Protein AF-A0A831WNX9-F1 (afdb_monomer)

Sequence (145 aa):
MKIETDFLMELIKKDNPVGNICQELLNLWVNITEETKDIGEYYYKGEEIVKDFEEFILKSYWEFYDLLAKTCLNSKSVFELHPEATILVMDGMSIRESTLLYKVLKNKGYNIRHDFSFSAVPSDTEFFRKKIKISMSKFSQVNKP

Secondary structure (DSSP, 8-state):
-PPPHHHHHHHHH-S--HHHHH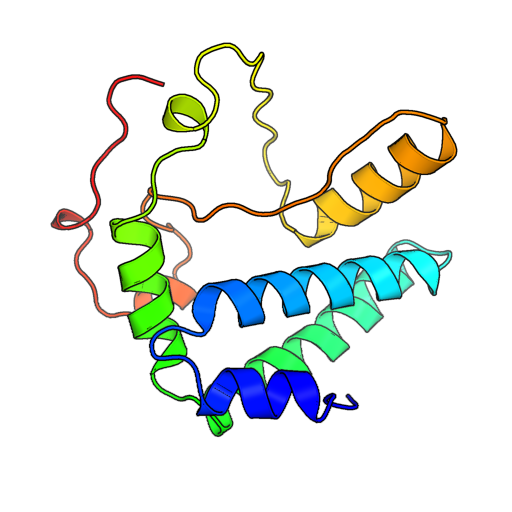HHHHHHHHHHHHH-SSHHHHHHHHHHHHHHHHHHHHHH-TTHHHHHHHHHHHPPPHHHH-TTS-PPP-TT--HHHHHHHHHHHHHTT-----------SPP--HHHHHHH---GGGSPP-S--

Structure (mmCIF, N/CA/C/O backbone):
data_AF-A0A831WNX9-F1
#
_entry.id   AF-A0A831WNX9-F1
#
loop_
_atom_site.group_PDB
_atom_site.id
_atom_site.type_symbol
_atom_site.label_atom_id
_atom_site.label_alt_id
_atom_site.label_comp_id
_atom_site.label_asym_id
_atom_site.label_entity_id
_atom_site.label_seq_id
_atom_site.pdbx_PDB_ins_code
_atom_site.Cartn_x
_atom_site.Cartn_y
_atom_site.Cartn_z
_atom_site.occupancy
_atom_site.B_iso_or_equiv
_atom_site.auth_seq_id
_atom_site.auth_comp_id
_atom_site.auth_asym_id
_atom_site.auth_atom_id
_atom_site.pdbx_PDB_model_num
ATOM 1 N N . MET A 1 1 ? 10.870 -0.042 14.337 1.00 70.69 1 MET A N 1
ATOM 2 C CA . MET A 1 1 ? 10.205 -1.115 13.553 1.00 70.69 1 MET A CA 1
ATOM 3 C C . MET A 1 1 ? 10.908 -2.470 13.742 1.00 70.69 1 MET A C 1
ATOM 5 O O . MET A 1 1 ? 12.130 -2.484 13.844 1.00 70.69 1 MET A O 1
ATOM 9 N N . LYS A 1 2 ? 10.175 -3.596 13.800 1.00 75.44 2 LYS A N 1
ATOM 10 C CA . LYS A 1 2 ? 10.746 -4.956 13.681 1.00 75.44 2 LYS A CA 1
ATOM 11 C C . LYS A 1 2 ? 10.521 -5.451 12.252 1.00 75.44 2 LYS A C 1
ATOM 13 O O . LYS A 1 2 ? 9.400 -5.358 11.776 1.00 75.44 2 LYS A O 1
ATOM 18 N N . ILE A 1 3 ? 11.566 -5.950 11.595 1.00 79.19 3 ILE A N 1
ATOM 19 C CA . ILE A 1 3 ? 11.475 -6.552 10.259 1.00 79.19 3 ILE A CA 1
ATOM 20 C C . ILE A 1 3 ? 11.444 -8.069 10.403 1.00 79.19 3 ILE A C 1
ATOM 22 O O . ILE A 1 3 ? 12.296 -8.646 11.083 1.00 79.19 3 ILE A O 1
ATOM 26 N N . GLU A 1 4 ? 10.470 -8.710 9.763 1.00 83.50 4 GLU A N 1
ATOM 27 C CA . GLU A 1 4 ? 10.391 -10.165 9.727 1.00 83.50 4 GLU A CA 1
ATOM 28 C C . GLU A 1 4 ? 11.516 -10.754 8.872 1.00 83.50 4 GLU A C 1
ATOM 30 O O . GLU A 1 4 ? 11.882 -10.229 7.818 1.00 83.50 4 GLU A O 1
ATOM 35 N N . THR A 1 5 ? 12.082 -11.873 9.330 1.00 85.12 5 THR A N 1
ATOM 36 C CA . THR A 1 5 ? 13.171 -12.545 8.605 1.00 85.12 5 THR A CA 1
ATOM 37 C C . THR A 1 5 ? 12.705 -13.026 7.234 1.00 85.12 5 THR A C 1
ATOM 39 O O . THR A 1 5 ? 13.456 -12.910 6.270 1.00 85.12 5 THR A O 1
ATOM 42 N N . ASP A 1 6 ? 11.458 -13.480 7.118 1.00 85.31 6 ASP A N 1
ATOM 43 C CA . ASP A 1 6 ? 10.896 -13.946 5.850 1.00 85.31 6 ASP A CA 1
ATOM 44 C C . ASP A 1 6 ? 10.803 -12.812 4.821 1.00 85.31 6 ASP A C 1
ATOM 46 O O . ASP A 1 6 ? 11.229 -12.986 3.679 1.00 85.31 6 ASP A O 1
ATOM 50 N N . PHE A 1 7 ? 10.373 -11.616 5.239 1.00 86.81 7 PHE A N 1
ATOM 51 C CA . PHE A 1 7 ? 10.384 -10.425 4.386 1.00 86.81 7 PHE A CA 1
ATOM 52 C C . PHE A 1 7 ? 11.799 -10.073 3.902 1.00 86.81 7 PHE A C 1
ATOM 54 O O . PHE A 1 7 ? 12.010 -9.806 2.718 1.00 86.81 7 PHE A O 1
ATOM 61 N N . LEU A 1 8 ? 12.795 -10.127 4.794 1.00 85.88 8 LEU A N 1
ATOM 62 C CA . LEU A 1 8 ? 14.191 -9.882 4.423 1.00 85.88 8 LEU A CA 1
ATOM 63 C C . LEU A 1 8 ? 14.706 -10.919 3.411 1.00 85.88 8 LEU A C 1
ATOM 65 O O . LEU A 1 8 ? 15.401 -10.570 2.458 1.00 85.88 8 LEU A O 1
ATOM 69 N N . MET A 1 9 ? 14.359 -12.193 3.594 1.00 85.06 9 MET A N 1
ATOM 70 C CA . MET A 1 9 ? 14.757 -13.248 2.664 1.00 85.06 9 MET A CA 1
ATOM 71 C C . MET A 1 9 ? 14.116 -13.062 1.286 1.00 85.06 9 MET A C 1
ATOM 73 O O . MET A 1 9 ? 14.778 -13.305 0.278 1.00 85.06 9 MET A O 1
ATOM 77 N N . GLU A 1 10 ? 12.866 -12.604 1.232 1.00 85.44 10 GLU A N 1
ATOM 78 C CA . GLU A 1 10 ? 12.177 -12.263 -0.016 1.00 85.44 10 GLU A CA 1
ATOM 79 C C . GLU A 1 10 ? 12.850 -11.090 -0.742 1.00 85.44 10 GLU A C 1
ATOM 81 O O . GLU A 1 10 ? 13.029 -11.160 -1.959 1.00 85.44 10 GLU A O 1
ATOM 86 N N . LEU A 1 11 ? 13.292 -10.060 -0.007 1.00 85.44 11 LEU A N 1
ATOM 87 C CA . LEU A 1 11 ? 14.057 -8.937 -0.566 1.00 85.44 11 LEU A CA 1
ATOM 88 C C . LEU A 1 11 ? 15.368 -9.386 -1.224 1.00 85.44 11 LEU A C 1
ATOM 90 O O . LEU A 1 11 ? 15.765 -8.819 -2.236 1.00 85.44 11 LEU A O 1
ATOM 94 N N . ILE A 1 12 ? 16.040 -10.390 -0.653 1.00 83.06 12 ILE A N 1
ATOM 95 C CA . ILE A 1 12 ? 17.323 -10.897 -1.164 1.00 83.06 12 ILE A CA 1
ATOM 96 C C . ILE A 1 12 ? 17.123 -11.842 -2.355 1.00 83.06 12 ILE A C 1
ATOM 98 O O . ILE A 1 12 ? 17.927 -11.847 -3.284 1.00 83.06 12 ILE A O 1
ATOM 102 N N . LYS A 1 13 ? 16.091 -12.692 -2.308 1.00 85.50 13 LYS A N 1
ATOM 103 C CA . LYS A 1 13 ? 15.908 -13.791 -3.269 1.00 85.50 13 LYS A CA 1
ATOM 104 C C . LYS A 1 13 ? 15.190 -13.385 -4.552 1.00 85.50 13 LYS A C 1
ATOM 106 O O . LYS A 1 13 ? 15.353 -14.077 -5.554 1.00 85.50 13 LYS A O 1
ATOM 111 N N . LYS A 1 14 ? 14.343 -12.353 -4.521 1.00 82.44 14 LYS A N 1
ATOM 112 C CA . LYS A 1 14 ? 13.532 -11.968 -5.681 1.00 82.44 14 LYS A CA 1
ATOM 113 C C . LYS A 1 14 ? 14.249 -10.968 -6.575 1.00 82.44 14 LYS A C 1
ATOM 115 O O . LYS A 1 14 ? 14.708 -9.933 -6.110 1.00 82.44 14 LYS A O 1
ATOM 120 N N . ASP A 1 15 ? 14.192 -11.222 -7.881 1.00 78.06 15 ASP A N 1
ATOM 121 C CA . ASP A 1 15 ? 14.706 -10.301 -8.903 1.00 78.06 15 ASP A CA 1
ATOM 122 C C . ASP A 1 15 ? 13.959 -8.955 -8.920 1.00 78.06 15 ASP A C 1
ATOM 124 O O . ASP A 1 15 ? 14.536 -7.919 -9.240 1.00 78.06 15 ASP A O 1
ATOM 128 N N . ASN A 1 16 ? 12.665 -8.955 -8.576 1.00 84.62 16 ASN A N 1
ATOM 129 C CA . ASN A 1 16 ? 11.862 -7.742 -8.426 1.00 84.62 16 ASN A CA 1
ATOM 130 C C . ASN A 1 16 ? 10.992 -7.822 -7.156 1.00 84.62 16 ASN A C 1
ATOM 132 O O . ASN A 1 16 ? 9.895 -8.390 -7.200 1.00 84.62 16 ASN A O 1
ATOM 136 N N . PRO A 1 17 ? 11.442 -7.245 -6.027 1.00 90.88 17 PRO A N 1
ATOM 137 C CA . PRO A 1 17 ? 10.707 -7.292 -4.768 1.00 90.88 17 PRO A CA 1
ATOM 138 C C . PRO A 1 17 ? 9.652 -6.182 -4.625 1.00 90.88 17 PRO A C 1
ATOM 140 O O . PRO A 1 17 ? 9.044 -6.066 -3.563 1.00 90.88 17 PRO A O 1
ATOM 143 N N 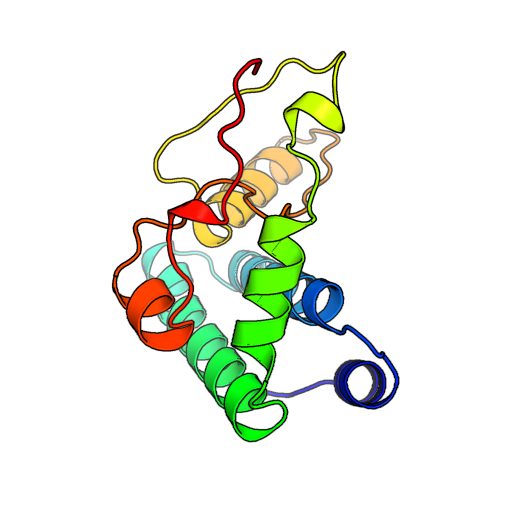. VAL A 1 18 ? 9.405 -5.360 -5.656 1.00 91.12 18 VAL A N 1
ATOM 144 C CA . VAL A 1 18 ? 8.513 -4.187 -5.560 1.00 91.12 18 VAL A CA 1
ATOM 145 C C . VAL A 1 18 ? 7.120 -4.566 -5.049 1.00 91.12 18 VAL A C 1
ATOM 147 O O . VAL A 1 18 ? 6.605 -3.916 -4.144 1.00 91.12 18 VAL A O 1
ATOM 150 N N . GLY A 1 19 ? 6.535 -5.650 -5.568 1.00 91.06 19 GLY A N 1
ATOM 151 C CA . GLY A 1 19 ? 5.233 -6.139 -5.104 1.00 91.06 19 GLY A CA 1
ATOM 152 C C . GLY A 1 19 ? 5.241 -6.544 -3.627 1.00 91.06 19 GLY A C 1
ATOM 153 O O . GLY A 1 19 ? 4.336 -6.168 -2.889 1.00 91.06 19 GLY A O 1
ATOM 154 N N . ASN A 1 20 ? 6.284 -7.243 -3.168 1.00 92.19 20 ASN A N 1
ATOM 155 C CA . ASN A 1 20 ? 6.426 -7.622 -1.759 1.00 92.19 20 ASN A CA 1
ATOM 156 C C . ASN A 1 20 ? 6.538 -6.391 -0.850 1.00 92.19 20 ASN A C 1
ATOM 158 O O . ASN A 1 20 ? 5.901 -6.349 0.196 1.00 92.19 20 ASN A O 1
ATOM 162 N N . ILE A 1 21 ? 7.318 -5.384 -1.254 1.00 93.75 21 ILE A N 1
ATOM 163 C CA . ILE A 1 21 ? 7.498 -4.145 -0.484 1.00 93.75 21 ILE A CA 1
ATOM 164 C C . ILE A 1 21 ? 6.173 -3.384 -0.366 1.00 93.75 21 ILE A C 1
ATOM 166 O O . ILE A 1 21 ? 5.827 -2.914 0.715 1.00 93.75 21 ILE A O 1
ATOM 170 N N . CYS A 1 22 ? 5.410 -3.277 -1.456 1.00 93.25 22 CYS A N 1
ATOM 171 C CA . CYS A 1 22 ? 4.104 -2.618 -1.440 1.00 93.25 22 CYS A CA 1
ATOM 172 C C . CYS A 1 22 ? 3.058 -3.397 -0.630 1.00 93.25 22 CYS A C 1
ATOM 174 O O . CYS A 1 22 ? 2.249 -2.778 0.059 1.00 93.25 22 CYS A O 1
ATOM 176 N N . GLN A 1 23 ? 3.100 -4.732 -0.661 1.00 93.88 23 GLN A N 1
ATOM 177 C CA . GLN A 1 23 ? 2.246 -5.561 0.190 1.00 93.88 23 GLN A CA 1
ATOM 178 C C . GLN A 1 23 ? 2.578 -5.365 1.670 1.00 93.88 23 GLN A C 1
ATOM 180 O O . GLN A 1 23 ? 1.672 -5.232 2.487 1.00 93.88 23 GLN A O 1
ATOM 185 N N . GLU A 1 24 ? 3.863 -5.298 2.015 1.00 94.69 24 GLU A N 1
ATOM 186 C CA . GLU A 1 24 ? 4.285 -5.037 3.389 1.00 94.69 24 GLU A CA 1
ATOM 187 C C . GLU A 1 24 ? 3.849 -3.640 3.845 1.00 94.69 24 GLU A C 1
ATOM 189 O O . GLU A 1 24 ? 3.284 -3.486 4.925 1.00 94.69 24 GLU A O 1
ATOM 194 N N . LEU A 1 25 ? 3.984 -2.630 2.979 1.00 95.38 25 LEU A N 1
ATOM 195 C CA . LEU A 1 25 ? 3.463 -1.287 3.237 1.00 95.38 25 LEU A CA 1
ATOM 196 C C . LEU A 1 25 ? 1.948 -1.294 3.507 1.00 95.38 25 LEU A C 1
ATOM 198 O O . LEU A 1 25 ? 1.487 -0.606 4.418 1.00 95.38 25 LEU A O 1
ATOM 202 N N . LEU A 1 26 ? 1.173 -2.065 2.735 1.00 95.94 26 LEU A N 1
ATOM 203 C CA . LEU A 1 26 ? -0.262 -2.233 2.969 1.00 95.94 26 LEU A CA 1
ATOM 204 C C . LEU A 1 26 ? -0.528 -2.858 4.343 1.00 95.94 26 LEU A C 1
ATOM 206 O O . LEU A 1 26 ? -1.341 -2.339 5.109 1.00 95.94 26 LEU A O 1
ATOM 210 N N . ASN A 1 27 ? 0.182 -3.941 4.664 1.00 94.94 27 ASN A N 1
ATOM 211 C CA . ASN A 1 27 ? 0.032 -4.665 5.924 1.00 94.94 27 ASN A CA 1
ATOM 212 C C . ASN A 1 27 ? 0.335 -3.773 7.134 1.00 94.94 27 ASN A C 1
ATOM 214 O O . ASN A 1 27 ? -0.420 -3.798 8.105 1.00 94.94 27 ASN A O 1
ATOM 218 N N . LEU A 1 28 ? 1.378 -2.936 7.064 1.00 95.75 28 LEU A N 1
ATOM 219 C CA . LEU A 1 28 ? 1.694 -1.964 8.114 1.00 95.75 28 LEU A CA 1
ATOM 220 C C . LEU A 1 28 ? 0.489 -1.058 8.396 1.00 95.75 28 LEU A C 1
ATOM 222 O O . LEU A 1 28 ? 0.034 -0.978 9.537 1.00 95.75 28 LEU A O 1
ATOM 226 N N . TRP A 1 29 ? -0.087 -0.434 7.364 1.00 96.88 29 TRP A N 1
ATOM 227 C CA . TRP A 1 29 ? -1.260 0.429 7.534 1.00 96.88 29 TRP A CA 1
ATOM 228 C C . TRP A 1 29 ? -2.495 -0.327 8.044 1.00 96.88 29 TRP A C 1
ATOM 230 O O . TRP A 1 29 ? -3.259 0.228 8.840 1.00 96.88 29 TRP A O 1
ATOM 240 N N . VAL A 1 30 ? -2.701 -1.585 7.632 1.00 95.31 30 VAL A N 1
ATOM 241 C CA . VAL A 1 30 ? -3.782 -2.438 8.163 1.00 95.31 30 VAL A CA 1
ATOM 242 C C . VAL A 1 30 ? -3.584 -2.685 9.659 1.00 95.31 30 VAL A C 1
ATOM 244 O O . VAL A 1 30 ? -4.511 -2.456 10.434 1.00 95.31 30 VAL A O 1
ATOM 247 N N . ASN A 1 31 ? -2.380 -3.060 10.089 1.00 94.56 31 ASN A N 1
ATOM 248 C CA . ASN A 1 31 ? -2.083 -3.323 11.498 1.00 94.56 31 ASN A CA 1
ATOM 249 C C . ASN A 1 31 ? -2.283 -2.063 12.353 1.00 94.56 31 ASN A C 1
ATOM 251 O O . ASN A 1 31 ? -2.958 -2.102 13.380 1.00 94.56 31 ASN A O 1
ATOM 255 N N . ILE A 1 32 ? -1.802 -0.909 11.881 1.00 95.50 32 ILE A N 1
ATOM 256 C CA . ILE A 1 32 ? -1.996 0.385 12.557 1.00 95.50 32 ILE A CA 1
ATOM 257 C C . ILE A 1 32 ? -3.489 0.716 12.671 1.00 95.50 32 ILE A C 1
ATOM 259 O O . ILE A 1 32 ? -3.946 1.207 13.704 1.00 95.50 32 ILE A O 1
ATOM 263 N N . THR A 1 33 ? -4.273 0.403 11.635 1.00 94.50 33 THR A N 1
ATOM 264 C CA . THR A 1 33 ? -5.732 0.559 11.645 1.00 94.50 33 THR A CA 1
ATOM 265 C C . THR A 1 33 ? -6.395 -0.318 12.713 1.00 94.50 33 THR A C 1
ATOM 267 O O . THR A 1 33 ? -7.411 0.083 13.282 1.00 94.50 33 THR A O 1
ATOM 270 N N . GLU A 1 34 ? -5.872 -1.510 12.998 1.00 91.88 34 GLU A N 1
ATOM 271 C CA . GLU A 1 34 ? -6.398 -2.418 14.027 1.00 91.88 34 GLU A CA 1
ATOM 272 C C . GLU A 1 34 ? -5.970 -2.014 15.449 1.00 91.88 34 GLU A C 1
ATOM 274 O O . GLU A 1 34 ? -6.777 -2.107 16.377 1.00 91.88 34 GLU A O 1
ATOM 279 N N . GLU A 1 35 ? -4.751 -1.498 15.613 1.00 92.19 35 GLU A N 1
ATOM 280 C CA . GLU A 1 35 ? -4.175 -1.100 16.905 1.00 92.19 35 GLU A CA 1
ATOM 281 C C . GLU A 1 35 ? -4.677 0.258 17.423 1.00 92.19 35 GLU A C 1
ATOM 283 O O . GLU A 1 35 ? -4.689 0.499 18.634 1.00 92.19 35 GLU A O 1
ATOM 288 N N . THR A 1 36 ? -5.094 1.155 16.525 1.00 91.38 36 THR A N 1
ATOM 289 C CA . THR A 1 36 ? -5.511 2.523 16.867 1.00 91.38 36 THR A CA 1
ATOM 290 C C . THR A 1 36 ? -7.032 2.679 16.923 1.00 91.38 36 THR A C 1
ATOM 292 O O . THR A 1 36 ? -7.802 2.043 16.190 1.00 91.38 36 THR A O 1
ATOM 295 N N . LYS A 1 37 ? -7.491 3.535 17.845 1.00 87.31 37 LYS A N 1
ATOM 296 C CA . LYS A 1 37 ? -8.917 3.873 18.014 1.00 87.31 37 LYS A CA 1
ATOM 297 C C . LYS A 1 37 ? -9.262 5.260 17.483 1.00 87.31 37 LYS A C 1
ATOM 299 O O . LYS A 1 37 ? -10.401 5.475 17.079 1.00 87.31 37 LYS A O 1
ATOM 304 N N . ASP A 1 38 ? -8.295 6.170 17.506 1.00 93.56 38 ASP A N 1
ATOM 305 C CA . ASP A 1 38 ? -8.439 7.551 17.061 1.00 93.56 38 ASP A CA 1
ATOM 306 C C . ASP A 1 38 ? -7.739 7.781 15.712 1.00 93.56 38 ASP A C 1
ATOM 308 O O . ASP A 1 38 ? -6.691 7.199 15.431 1.00 93.56 38 ASP A O 1
ATOM 312 N N . ILE A 1 39 ? -8.322 8.649 14.881 1.00 93.69 39 ILE A N 1
ATOM 313 C CA . ILE A 1 39 ? -7.812 8.959 13.537 1.00 93.69 39 ILE A CA 1
ATOM 314 C C . ILE A 1 39 ? -6.493 9.744 13.607 1.00 93.69 39 ILE A C 1
ATOM 316 O O . ILE A 1 39 ? -5.608 9.535 12.78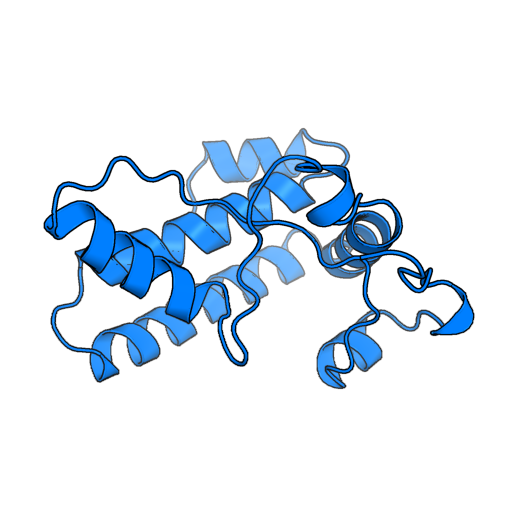0 1.00 93.69 39 ILE A O 1
ATOM 320 N N . GLY A 1 40 ? -6.331 10.636 14.584 1.00 95.00 40 GLY A N 1
ATOM 321 C CA . GLY A 1 40 ? -5.081 11.370 14.773 1.00 95.00 40 GLY A CA 1
ATOM 322 C C . GLY A 1 40 ? -3.931 10.435 15.140 1.00 95.00 40 GLY A C 1
ATOM 323 O O . GLY A 1 40 ? 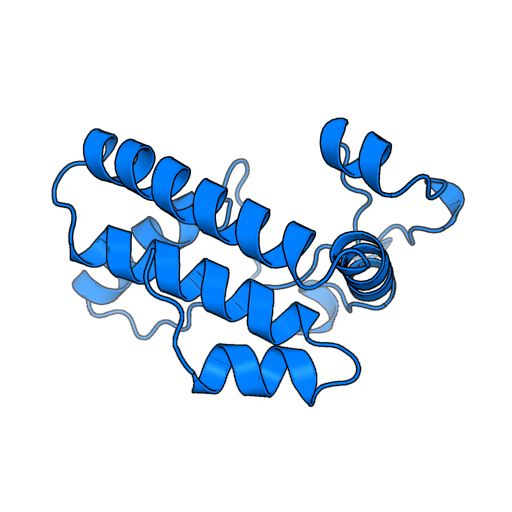-2.853 10.520 14.553 1.00 95.00 40 GLY A O 1
ATOM 324 N N . GLU A 1 41 ? -4.179 9.496 16.055 1.00 95.50 41 GLU A N 1
ATOM 325 C CA . GLU A 1 41 ? -3.204 8.464 16.428 1.00 95.50 41 GLU A CA 1
ATOM 326 C C . GLU A 1 41 ? -2.848 7.550 15.245 1.00 95.50 41 GLU A C 1
ATOM 328 O O . GLU A 1 41 ? -1.670 7.247 15.044 1.00 95.50 41 GLU A O 1
ATOM 333 N N . TYR A 1 42 ? -3.850 7.161 14.446 1.00 96.50 42 TYR A N 1
ATOM 334 C CA . TYR A 1 42 ? -3.676 6.377 13.223 1.00 96.50 42 TYR A CA 1
ATOM 335 C C . TYR A 1 42 ? -2.655 7.015 12.275 1.00 96.50 42 TYR A C 1
ATOM 337 O O . TYR A 1 42 ? -1.680 6.370 11.887 1.00 96.50 42 TYR A O 1
ATOM 345 N N . TYR A 1 43 ? -2.840 8.296 11.944 1.00 96.50 43 TYR A N 1
ATOM 346 C CA . TYR A 1 43 ? -1.918 9.000 11.053 1.00 96.50 43 TYR A CA 1
ATOM 347 C C . TYR A 1 43 ? -0.553 9.228 11.702 1.00 96.50 43 TYR A C 1
ATOM 349 O O . TYR A 1 43 ? 0.464 9.007 11.053 1.00 96.50 43 TYR A O 1
ATOM 357 N N . TYR A 1 44 ? -0.504 9.627 12.975 1.00 96.06 44 TYR A N 1
ATOM 358 C CA . TYR A 1 44 ? 0.764 9.914 13.647 1.00 96.06 44 TYR A CA 1
ATOM 359 C C . TYR A 1 44 ? 1.676 8.682 13.716 1.00 96.06 44 TYR A C 1
ATOM 361 O O . TYR A 1 44 ? 2.819 8.732 13.261 1.00 96.06 44 TYR A O 1
ATOM 369 N N . LYS A 1 45 ? 1.157 7.558 14.228 1.00 95.31 45 LYS A N 1
ATOM 370 C CA . LYS A 1 45 ? 1.912 6.298 14.305 1.00 95.31 45 LYS A CA 1
ATOM 371 C C . LYS A 1 45 ? 2.199 5.726 12.924 1.00 95.31 45 LYS A C 1
ATOM 373 O O . LYS A 1 45 ? 3.279 5.188 12.693 1.00 95.31 45 LYS A O 1
ATOM 378 N N . GLY A 1 46 ? 1.231 5.842 12.017 1.00 95.75 46 GLY A N 1
ATOM 379 C CA . GLY A 1 46 ? 1.357 5.349 10.657 1.00 95.75 46 GLY A CA 1
ATOM 380 C C . GLY A 1 46 ? 2.509 5.985 9.901 1.00 95.75 46 GLY A C 1
ATOM 381 O O . GLY A 1 46 ? 3.367 5.279 9.378 1.00 95.75 46 GLY A O 1
ATOM 382 N N . GLU A 1 47 ? 2.578 7.313 9.913 1.00 95.56 47 GLU A N 1
ATOM 383 C CA . GLU A 1 47 ? 3.645 8.054 9.239 1.00 95.56 47 GLU A CA 1
ATOM 384 C C . GLU A 1 47 ? 5.021 7.783 9.877 1.00 95.56 47 GLU A C 1
ATOM 386 O O . GLU A 1 47 ? 6.009 7.658 9.156 1.00 95.56 47 GLU A O 1
ATOM 391 N N . GLU A 1 48 ? 5.107 7.616 11.204 1.00 95.75 48 GLU A N 1
ATOM 392 C CA . GLU A 1 48 ? 6.361 7.250 11.883 1.00 95.75 48 GLU A CA 1
ATOM 393 C C . GLU A 1 48 ? 6.873 5.866 11.443 1.00 95.75 48 GLU A C 1
ATOM 395 O O . GLU A 1 48 ? 8.020 5.728 11.014 1.00 95.75 48 GLU A O 1
ATOM 400 N N . ILE A 1 49 ? 6.012 4.845 11.485 1.00 95.69 49 ILE A N 1
ATOM 401 C CA . ILE A 1 49 ? 6.372 3.466 11.123 1.00 95.69 49 ILE A CA 1
ATOM 402 C C . ILE A 1 49 ? 6.724 3.356 9.637 1.00 95.69 49 ILE A C 1
ATOM 404 O O . ILE A 1 49 ? 7.692 2.688 9.269 1.00 95.69 49 ILE A O 1
ATOM 408 N N . VAL A 1 50 ? 5.950 4.007 8.771 1.00 95.06 50 VAL A N 1
ATOM 409 C CA . VAL A 1 50 ? 6.159 3.950 7.320 1.00 95.06 50 VAL A CA 1
ATOM 410 C C . VAL A 1 50 ? 7.413 4.705 6.908 1.00 95.06 50 VAL A C 1
ATOM 412 O O . VAL A 1 50 ? 8.117 4.253 6.006 1.00 95.06 50 VAL A O 1
ATOM 415 N N . LYS A 1 51 ? 7.744 5.804 7.591 1.00 95.44 51 LYS A N 1
ATOM 416 C CA . LYS A 1 51 ? 9.024 6.487 7.400 1.00 95.44 51 LYS A CA 1
ATOM 417 C C . LYS A 1 51 ? 10.196 5.563 7.733 1.00 95.44 51 LYS A C 1
ATOM 419 O O . LYS A 1 51 ? 11.119 5.450 6.927 1.00 95.44 51 LYS A O 1
ATOM 424 N N . ASP A 1 52 ? 10.156 4.884 8.879 1.00 95.94 52 ASP A N 1
ATOM 425 C CA . ASP A 1 52 ? 11.184 3.907 9.263 1.00 95.94 52 ASP A CA 1
ATOM 426 C C . ASP A 1 52 ? 11.311 2.781 8.223 1.00 95.94 52 ASP A C 1
ATOM 428 O O . ASP A 1 52 ? 12.420 2.358 7.882 1.00 95.94 52 ASP A O 1
ATOM 432 N N . PHE A 1 53 ? 10.175 2.307 7.703 1.00 95.69 53 PHE A N 1
ATOM 433 C CA . PHE A 1 53 ? 10.129 1.298 6.651 1.00 95.69 53 PHE A CA 1
ATOM 434 C C . PHE A 1 53 ? 10.755 1.795 5.346 1.00 95.69 53 PHE A C 1
ATOM 436 O O . PHE A 1 53 ? 11.616 1.114 4.787 1.00 95.69 53 PHE A O 1
ATOM 443 N N . GLU A 1 54 ? 10.395 2.995 4.882 1.00 94.06 54 GLU A N 1
ATOM 444 C CA . GLU A 1 54 ? 11.000 3.596 3.691 1.00 94.06 54 GLU A CA 1
ATOM 445 C C . GLU A 1 54 ? 12.517 3.738 3.869 1.00 94.06 54 GLU A C 1
ATOM 447 O O . GLU A 1 54 ? 13.286 3.337 2.993 1.00 94.06 54 GLU A O 1
ATOM 452 N N . GLU A 1 55 ? 12.972 4.261 5.010 1.00 94.12 55 GLU A N 1
ATOM 453 C CA . GLU A 1 55 ? 14.400 4.408 5.289 1.00 94.12 55 GLU A CA 1
ATOM 454 C C . GLU A 1 55 ? 15.141 3.068 5.258 1.00 94.12 55 GLU A C 1
ATOM 456 O O . GLU A 1 55 ? 16.248 2.996 4.717 1.00 94.12 55 GLU A O 1
ATOM 461 N N . PHE A 1 56 ? 14.548 2.015 5.822 1.00 94.00 56 PHE A N 1
ATOM 462 C CA . PHE A 1 56 ? 15.103 0.666 5.770 1.00 94.00 56 PHE A CA 1
ATOM 463 C C . PHE A 1 56 ? 15.239 0.177 4.324 1.00 94.00 56 PHE A C 1
ATOM 465 O O . PHE A 1 56 ? 16.335 -0.213 3.916 1.00 94.00 56 PHE A O 1
ATOM 472 N N . ILE A 1 57 ? 14.170 0.272 3.527 1.00 93.81 57 ILE A N 1
ATOM 473 C CA . ILE A 1 57 ? 14.189 -0.151 2.122 1.00 93.81 57 ILE A CA 1
ATOM 474 C C . ILE A 1 57 ? 15.262 0.602 1.341 1.00 93.81 57 ILE A C 1
ATOM 476 O O . ILE A 1 57 ? 16.018 -0.020 0.605 1.00 93.81 57 ILE A O 1
ATOM 480 N N . LEU A 1 58 ? 15.409 1.913 1.532 1.00 90.69 58 LEU A N 1
ATOM 481 C CA . LEU A 1 58 ? 16.403 2.689 0.785 1.00 90.69 58 LEU A CA 1
ATOM 482 C C . LEU A 1 58 ? 17.843 2.421 1.211 1.00 90.69 58 LEU A C 1
ATOM 484 O O . LEU A 1 58 ? 18.745 2.510 0.379 1.00 90.69 58 LEU A O 1
ATOM 488 N N . LYS A 1 59 ? 18.069 2.088 2.484 1.00 90.88 59 LYS A N 1
ATOM 489 C CA . LYS A 1 59 ? 19.399 1.719 2.989 1.00 90.88 59 LYS A CA 1
ATOM 490 C C . LYS A 1 59 ? 19.795 0.303 2.564 1.00 90.88 59 LYS A C 1
ATOM 492 O O . LYS A 1 59 ? 20.973 0.062 2.317 1.00 90.88 59 LYS A O 1
ATOM 497 N N . SER A 1 60 ? 18.837 -0.617 2.472 1.00 88.31 60 SER A N 1
ATOM 498 C CA . SER A 1 60 ? 19.087 -2.027 2.142 1.00 88.31 60 SER A CA 1
ATOM 499 C C . SER A 1 60 ? 18.948 -2.349 0.652 1.00 88.31 60 SER A C 1
ATOM 501 O O . SER A 1 60 ? 19.574 -3.291 0.174 1.00 88.31 60 SER A O 1
ATOM 503 N N . TYR A 1 61 ? 18.153 -1.576 -0.086 1.00 87.12 61 TYR A N 1
ATOM 504 C CA . TYR A 1 61 ? 17.795 -1.816 -1.482 1.00 87.12 61 TYR A CA 1
ATOM 505 C C . TYR A 1 61 ? 17.681 -0.487 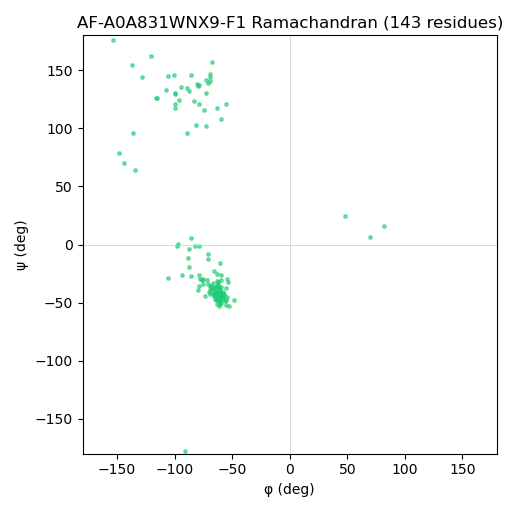-2.246 1.00 87.12 61 TYR A C 1
ATOM 507 O O . TYR A 1 61 ? 16.604 -0.014 -2.609 1.00 87.12 61 TYR A O 1
ATOM 515 N N . TRP A 1 62 ? 18.831 0.151 -2.468 1.00 85.44 62 TRP A N 1
ATOM 516 C CA . TRP A 1 62 ? 18.930 1.519 -2.994 1.00 85.44 62 TRP A CA 1
ATOM 517 C C . TRP A 1 62 ? 18.291 1.718 -4.385 1.00 85.44 62 TRP A C 1
ATOM 519 O O . TRP A 1 62 ? 17.838 2.818 -4.697 1.00 85.44 62 TRP A O 1
ATOM 529 N N . GLU A 1 63 ? 18.197 0.660 -5.197 1.00 87.31 63 GLU A N 1
ATOM 530 C CA . GLU A 1 63 ? 17.595 0.660 -6.545 1.00 87.31 63 GLU A CA 1
ATOM 531 C C . GLU A 1 63 ? 16.059 0.608 -6.524 1.00 87.31 63 GLU A C 1
ATOM 533 O O . GLU A 1 63 ? 15.418 0.620 -7.580 1.00 87.31 63 GLU A O 1
ATOM 538 N N . PHE A 1 64 ? 15.447 0.548 -5.335 1.00 88.50 64 PHE A N 1
ATOM 539 C CA . PHE A 1 64 ? 14.005 0.374 -5.170 1.00 88.50 64 PHE A CA 1
ATOM 540 C C . PHE A 1 64 ? 13.186 1.333 -6.039 1.00 88.50 64 PHE A C 1
ATOM 542 O O . PHE A 1 64 ? 12.271 0.902 -6.737 1.00 88.50 64 PHE A O 1
ATOM 549 N N . TYR A 1 65 ? 13.520 2.626 -6.032 1.00 85.81 65 TYR A N 1
ATOM 550 C CA . TYR A 1 65 ? 12.750 3.631 -6.766 1.00 85.81 65 TYR A CA 1
ATOM 551 C C . TYR A 1 65 ? 12.831 3.471 -8.286 1.00 85.81 65 TYR A C 1
ATOM 553 O O . TYR A 1 65 ? 11.838 3.717 -8.975 1.00 85.81 65 TYR A O 1
ATOM 561 N N . ASP A 1 66 ? 13.967 3.010 -8.809 1.00 85.19 66 ASP A N 1
ATOM 562 C CA . ASP A 1 66 ? 14.125 2.742 -10.239 1.00 85.19 66 ASP A CA 1
ATOM 563 C C . ASP A 1 66 ? 13.296 1.523 -10.658 1.00 85.19 66 ASP A C 1
ATOM 565 O O . ASP A 1 66 ? 12.645 1.528 -11.708 1.00 85.19 66 ASP A O 1
ATOM 569 N N . LEU A 1 67 ? 13.276 0.481 -9.824 1.00 87.94 67 LEU A N 1
ATOM 570 C CA . LEU A 1 67 ? 12.457 -0.711 -10.046 1.00 87.94 67 LEU A CA 1
ATOM 571 C C . LEU A 1 67 ? 10.965 -0.427 -9.891 1.00 87.94 67 LEU A C 1
ATOM 573 O O . LEU A 1 67 ? 10.165 -0.909 -10.697 1.00 87.94 67 LEU A O 1
ATOM 577 N N . LEU A 1 68 ? 10.586 0.393 -8.912 1.00 87.94 68 LEU A N 1
ATOM 578 C CA . LEU A 1 68 ? 9.215 0.855 -8.732 1.00 87.94 68 LEU A CA 1
ATOM 579 C C . LEU A 1 68 ? 8.751 1.628 -9.969 1.00 87.94 68 LEU A C 1
ATOM 581 O O . LEU A 1 68 ? 7.698 1.319 -10.519 1.00 87.94 68 LEU A O 1
ATOM 585 N N . ALA A 1 69 ? 9.566 2.557 -10.478 1.00 83.62 69 ALA A N 1
ATOM 586 C CA . ALA A 1 69 ? 9.237 3.304 -11.688 1.00 83.62 69 ALA A CA 1
ATOM 587 C C . ALA A 1 69 ? 9.063 2.389 -12.912 1.00 83.62 69 ALA A C 1
ATOM 589 O O . ALA A 1 69 ? 8.087 2.529 -13.651 1.00 83.62 69 ALA A O 1
ATOM 590 N N . LYS A 1 70 ? 9.963 1.414 -13.107 1.00 83.94 70 LYS A N 1
ATOM 591 C CA . LYS A 1 70 ? 9.830 0.396 -14.168 1.00 83.94 70 LYS A CA 1
ATOM 592 C C . LYS A 1 70 ? 8.563 -0.446 -14.000 1.00 83.94 70 LYS A C 1
ATOM 594 O O . LYS A 1 70 ? 7.909 -0.758 -14.990 1.00 83.94 70 LYS A O 1
ATOM 599 N N . THR A 1 71 ? 8.212 -0.804 -12.768 1.00 87.12 71 THR A N 1
ATOM 600 C CA . THR A 1 71 ? 7.010 -1.591 -12.464 1.00 87.12 71 THR A CA 1
ATOM 601 C C . THR A 1 71 ? 5.746 -0.800 -12.796 1.00 87.12 71 THR A C 1
ATOM 603 O O . THR A 1 71 ? 4.876 -1.329 -13.481 1.00 87.12 71 THR A O 1
ATOM 606 N N . CYS A 1 72 ? 5.679 0.482 -12.422 1.00 83.12 72 CYS A N 1
ATOM 607 C CA . CYS A 1 72 ? 4.564 1.361 -12.781 1.00 83.12 72 CYS A CA 1
ATOM 608 C C . CYS A 1 72 ? 4.393 1.484 -14.303 1.00 83.12 72 CYS A C 1
ATOM 610 O O . CYS A 1 72 ? 3.279 1.352 -14.803 1.00 83.12 72 CYS A O 1
ATOM 612 N N . LEU A 1 73 ? 5.491 1.656 -15.051 1.00 79.06 73 LEU A N 1
ATOM 613 C CA . LEU A 1 73 ? 5.462 1.768 -16.517 1.00 79.06 73 LEU A CA 1
ATOM 614 C C . LEU A 1 73 ? 4.936 0.511 -17.224 1.00 79.06 73 LEU A C 1
ATOM 616 O O . LEU A 1 73 ? 4.326 0.618 -18.282 1.00 79.06 73 LEU A O 1
ATOM 620 N N . ASN A 1 74 ? 5.185 -0.667 -16.654 1.00 79.44 74 ASN A N 1
ATOM 621 C CA . ASN A 1 74 ? 4.811 -1.950 -17.252 1.00 79.44 74 ASN A CA 1
ATOM 622 C C . ASN A 1 74 ? 3.501 -2.522 -16.685 1.00 79.44 74 ASN A C 1
ATOM 624 O O . ASN A 1 74 ? 3.078 -3.609 -17.084 1.00 79.44 74 ASN A O 1
ATOM 628 N N . SER A 1 75 ? 2.882 -1.833 -15.724 1.00 80.94 75 SER A N 1
ATOM 629 C CA . SER A 1 75 ? 1.654 -2.289 -15.079 1.00 80.94 75 SER A CA 1
ATOM 630 C C . SER A 1 75 ? 0.432 -2.017 -15.952 1.00 80.94 75 SER A C 1
ATOM 632 O O . SER A 1 75 ? 0.300 -0.951 -16.552 1.00 80.94 75 SER A O 1
ATOM 634 N N . LYS A 1 76 ? -0.475 -2.997 -16.017 1.00 81.81 76 LYS A N 1
ATOM 635 C CA . LYS A 1 76 ? -1.794 -2.804 -16.626 1.00 81.81 76 LYS A CA 1
ATOM 636 C C . LYS A 1 76 ? -2.627 -1.878 -15.750 1.00 81.81 76 LYS A C 1
ATOM 638 O O . LYS A 1 76 ? -2.554 -1.955 -14.523 1.00 81.81 76 LYS A O 1
ATOM 643 N N . SER A 1 77 ? -3.446 -1.043 -16.374 1.00 80.31 77 SER A N 1
ATOM 644 C CA . SER A 1 77 ? -4.401 -0.209 -15.648 1.00 80.31 77 SER A CA 1
ATOM 645 C C . SER A 1 77 ? -5.501 -1.057 -14.995 1.00 80.31 77 SER A C 1
ATOM 647 O O . SER A 1 77 ? -5.806 -2.166 -15.436 1.00 80.31 77 SER A O 1
ATOM 649 N N . VAL A 1 78 ? -6.146 -0.518 -13.955 1.00 81.06 78 VAL A N 1
ATOM 650 C CA . VAL A 1 78 ? -7.268 -1.192 -13.275 1.00 81.06 78 VAL A CA 1
ATOM 651 C C . VAL A 1 78 ? -8.441 -1.483 -14.225 1.00 81.06 78 VAL A C 1
ATOM 653 O O . VAL A 1 78 ? -9.101 -2.509 -14.079 1.00 81.06 78 VAL A O 1
ATOM 656 N N . PHE A 1 79 ? -8.638 -0.634 -15.239 1.00 83.56 79 PHE A N 1
ATOM 657 C CA . PHE A 1 79 ? -9.647 -0.799 -16.290 1.00 83.56 79 PHE A CA 1
ATOM 658 C C . PHE A 1 79 ? -9.369 -2.032 -17.163 1.00 83.56 79 PHE A C 1
ATOM 660 O O . PHE A 1 79 ? -10.278 -2.784 -17.498 1.00 83.56 79 PHE A O 1
ATOM 667 N N . GLU A 1 80 ? -8.097 -2.300 -17.471 1.00 85.31 80 GLU A N 1
ATOM 668 C CA . GLU A 1 80 ? -7.690 -3.487 -18.236 1.00 85.31 80 GLU A CA 1
ATOM 669 C C . GLU A 1 80 ? -7.720 -4.773 -17.402 1.00 85.31 80 GLU A C 1
ATOM 671 O O . GLU A 1 80 ? -7.932 -5.859 -17.941 1.00 85.31 80 GLU A O 1
ATOM 676 N N . LEU A 1 81 ? -7.469 -4.672 -16.094 1.00 85.19 81 LEU A N 1
ATOM 677 C CA . LEU A 1 81 ? -7.493 -5.818 -15.181 1.00 85.19 81 LEU A CA 1
ATOM 678 C C . LEU A 1 81 ? -8.921 -6.272 -14.853 1.00 85.19 81 LEU A C 1
ATOM 680 O O . LEU A 1 81 ? -9.145 -7.459 -14.602 1.00 85.19 81 LEU A O 1
ATOM 684 N N . HIS A 1 82 ? -9.877 -5.343 -14.858 1.00 87.56 82 HIS A N 1
ATOM 685 C CA . HIS A 1 82 ? -11.258 -5.579 -14.445 1.00 87.56 82 HIS A CA 1
ATOM 686 C C . HIS A 1 82 ? -12.269 -4.966 -15.430 1.00 87.56 82 HIS A C 1
ATOM 688 O O . HIS A 1 82 ? -13.043 -4.093 -15.038 1.00 87.56 82 HIS A O 1
ATOM 694 N N . PRO A 1 83 ? -12.313 -5.439 -16.691 1.00 87.31 83 PRO A N 1
ATOM 695 C CA . PRO A 1 83 ? -13.124 -4.822 -17.747 1.00 87.31 83 PRO A CA 1
ATOM 696 C C . PRO A 1 83 ? -14.636 -4.860 -17.480 1.00 87.31 83 PRO A C 1
ATOM 698 O O . PRO A 1 83 ? -15.369 -4.006 -17.961 1.00 87.31 83 PRO A O 1
ATOM 701 N N . GLU A 1 84 ? -15.104 -5.828 -16.690 1.00 93.50 84 GLU A N 1
ATOM 702 C CA . GLU A 1 84 ? -16.528 -6.012 -16.371 1.00 93.50 84 GLU A CA 1
ATOM 703 C C . GLU A 1 84 ? -16.931 -5.382 -15.024 1.00 93.50 84 GLU A C 1
ATOM 705 O O . GLU A 1 84 ? -18.073 -5.514 -14.580 1.00 93.50 84 GLU A O 1
ATOM 710 N N . ALA A 1 85 ? -15.993 -4.746 -14.313 1.00 91.62 85 ALA A N 1
ATOM 711 C CA . ALA A 1 85 ? -16.263 -4.182 -12.996 1.00 91.62 85 ALA A CA 1
ATOM 712 C C . ALA A 1 85 ? -16.836 -2.763 -13.093 1.00 91.62 85 ALA A C 1
ATOM 714 O O . ALA A 1 85 ? -16.424 -1.951 -13.916 1.00 91.62 85 ALA A O 1
ATOM 715 N N . THR A 1 86 ? -17.735 -2.417 -12.168 1.00 92.62 86 THR A N 1
ATOM 716 C CA . THR A 1 86 ? -18.038 -1.006 -11.899 1.00 92.62 86 THR A CA 1
ATOM 717 C C . THR A 1 86 ? -16.882 -0.401 -11.113 1.00 92.62 86 THR A C 1
ATOM 719 O O . THR A 1 86 ? -16.623 -0.803 -9.978 1.00 92.62 86 THR A O 1
ATOM 722 N N . ILE A 1 87 ? -16.191 0.564 -11.715 1.00 88.62 87 ILE A N 1
ATOM 723 C CA . ILE A 1 87 ? -15.029 1.220 -11.114 1.00 88.62 87 ILE A CA 1
ATOM 724 C C . ILE A 1 87 ? -15.464 2.558 -10.519 1.00 88.62 87 ILE A C 1
ATOM 726 O O . ILE A 1 87 ? -15.960 3.438 -11.219 1.00 88.62 87 ILE A O 1
ATOM 730 N N . LEU A 1 88 ? -15.255 2.708 -9.211 1.00 88.12 88 LEU A N 1
ATOM 731 C CA . LEU A 1 88 ? -15.404 3.976 -8.507 1.00 88.12 88 LEU A CA 1
ATOM 732 C C . LEU A 1 88 ? -14.018 4.592 -8.308 1.00 88.12 88 LEU A C 1
ATOM 734 O O . LEU A 1 88 ? -13.178 4.018 -7.618 1.00 88.12 88 LEU A O 1
ATOM 738 N N . VAL A 1 89 ? -13.794 5.768 -8.890 1.00 84.69 89 VAL A N 1
ATOM 739 C CA . VAL A 1 89 ? -12.572 6.548 -8.667 1.00 84.69 89 VAL A CA 1
ATOM 740 C C . VAL A 1 89 ? -12.850 7.583 -7.587 1.00 84.69 89 VAL A C 1
ATOM 742 O O . VAL A 1 89 ? -13.780 8.378 -7.708 1.00 84.69 89 VAL A O 1
ATOM 745 N N . MET A 1 90 ? -12.046 7.564 -6.527 1.00 84.81 90 MET A N 1
ATOM 746 C CA . MET A 1 90 ? -12.153 8.498 -5.410 1.00 84.81 90 MET A CA 1
ATOM 747 C C . MET A 1 90 ? -10.898 9.361 -5.338 1.00 84.81 90 MET A C 1
ATOM 749 O O . MET A 1 90 ? -9.788 8.833 -5.276 1.00 84.81 90 MET A O 1
ATOM 753 N N . ASP A 1 91 ? -11.077 10.681 -5.331 1.00 82.69 91 ASP A N 1
ATOM 754 C CA . ASP A 1 91 ? -9.970 11.612 -5.113 1.00 82.69 91 ASP A CA 1
ATOM 755 C C . ASP A 1 91 ? -9.470 11.536 -3.661 1.00 82.69 91 ASP A C 1
ATOM 757 O O . ASP A 1 91 ? -10.238 11.272 -2.733 1.00 82.69 91 ASP A O 1
ATOM 761 N N . GLY A 1 92 ? -8.166 11.734 -3.471 1.00 79.00 92 GLY A N 1
ATOM 762 C CA . GLY A 1 92 ? -7.521 11.724 -2.158 1.00 79.00 92 GLY A CA 1
ATOM 763 C C . GLY A 1 92 ? -7.443 10.359 -1.464 1.00 79.00 92 GLY A C 1
ATOM 764 O O . GLY A 1 92 ? -7.003 10.302 -0.319 1.00 79.00 92 GLY A O 1
ATOM 765 N N . MET A 1 93 ? -7.836 9.260 -2.118 1.00 83.50 93 MET A N 1
ATOM 766 C CA . MET A 1 93 ? -7.767 7.926 -1.519 1.00 83.50 93 MET A CA 1
ATOM 767 C C . MET A 1 93 ? -6.412 7.271 -1.795 1.00 83.50 93 MET A C 1
ATOM 769 O O . MET A 1 93 ? -6.192 6.671 -2.847 1.00 83.50 93 MET A O 1
ATOM 773 N N . SER A 1 94 ? -5.491 7.388 -0.836 1.00 87.75 94 SER A N 1
ATOM 774 C CA . SER A 1 94 ? -4.229 6.645 -0.861 1.00 87.75 94 SER A CA 1
ATOM 775 C C . SER A 1 94 ? -4.360 5.308 -0.126 1.00 87.75 94 SER A C 1
ATOM 777 O O . SER A 1 94 ? -5.422 4.964 0.402 1.00 87.75 94 SER A O 1
ATOM 779 N N . ILE A 1 95 ? -3.257 4.557 -0.038 1.00 91.00 95 ILE A N 1
ATOM 780 C CA . ILE A 1 95 ? -3.203 3.332 0.768 1.00 91.00 95 ILE A CA 1
ATOM 781 C C . ILE A 1 95 ? -3.653 3.583 2.220 1.00 91.00 95 ILE A C 1
ATOM 783 O O . ILE A 1 95 ? -4.336 2.743 2.801 1.00 91.00 95 ILE A O 1
ATOM 787 N N . ARG A 1 96 ? -3.387 4.791 2.739 1.00 93.31 96 ARG A N 1
ATOM 788 C CA . ARG A 1 96 ? -3.732 5.257 4.089 1.00 93.31 96 ARG A CA 1
ATOM 789 C C . ARG A 1 96 ? -5.233 5.348 4.316 1.00 93.31 96 ARG A C 1
ATOM 791 O O . ARG A 1 96 ? -5.739 4.886 5.328 1.00 93.31 96 ARG A O 1
ATOM 798 N N . GLU A 1 97 ? -5.971 5.937 3.387 1.00 94.25 97 GLU A N 1
ATOM 799 C CA . GLU A 1 97 ? -7.424 6.067 3.519 1.00 94.25 97 GLU A CA 1
ATOM 800 C C . GLU A 1 97 ? -8.120 4.739 3.188 1.00 94.25 97 GLU A C 1
ATOM 802 O O . GLU A 1 97 ? -9.173 4.420 3.747 1.00 94.25 97 GLU A O 1
ATOM 807 N N . SER A 1 98 ? -7.519 3.934 2.305 1.00 94.19 98 SER A N 1
ATOM 808 C CA . SER A 1 98 ? -8.096 2.666 1.857 1.00 94.19 98 SER A CA 1
ATOM 809 C C . SER A 1 98 ? -8.215 1.619 2.975 1.00 94.19 98 SER A C 1
ATOM 811 O O . SER A 1 98 ? -9.217 0.908 3.032 1.00 94.19 98 SER A O 1
ATOM 813 N N . THR A 1 99 ? -7.257 1.552 3.908 1.00 95.62 99 THR A N 1
ATOM 814 C CA . THR A 1 99 ? -7.291 0.634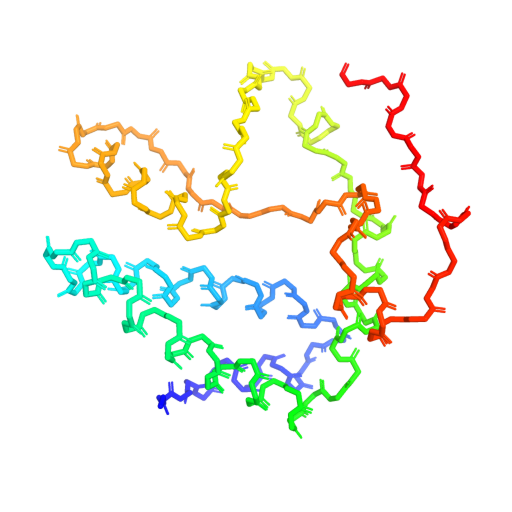 5.067 1.00 95.62 99 THR A CA 1
ATOM 815 C C . THR A 1 99 ? -8.391 0.997 6.061 1.00 95.62 99 THR A C 1
ATOM 817 O O . THR A 1 99 ? -9.072 0.110 6.583 1.00 95.62 99 THR A O 1
ATOM 820 N N . LEU A 1 100 ? -8.633 2.292 6.281 1.00 95.31 100 LEU A N 1
ATOM 821 C CA . LEU A 1 100 ? -9.743 2.770 7.107 1.00 95.31 100 LEU A CA 1
ATOM 822 C C . LEU A 1 100 ? -11.088 2.372 6.489 1.00 95.31 100 LEU A C 1
ATOM 824 O O . LEU A 1 100 ? -11.957 1.833 7.182 1.00 95.31 100 LEU A O 1
ATOM 828 N N . LEU A 1 101 ? -11.250 2.581 5.177 1.00 94.69 101 LEU A N 1
ATOM 829 C CA . LEU A 1 101 ? -12.448 2.160 4.451 1.00 94.69 101 LEU A CA 1
ATOM 830 C C . LEU A 1 101 ? -12.635 0.639 4.525 1.00 94.69 101 LEU A C 1
ATOM 832 O O . LEU A 1 101 ? -13.736 0.170 4.821 1.00 94.69 101 LEU A O 1
ATOM 836 N N . TYR A 1 102 ? -11.560 -0.125 4.321 1.00 95.62 102 TYR A N 1
ATOM 837 C CA . TYR A 1 102 ? -11.563 -1.578 4.456 1.00 95.62 102 TYR A CA 1
ATOM 838 C C . TYR A 1 102 ? -12.045 -2.018 5.847 1.00 95.62 102 TYR A C 1
ATOM 840 O O . TYR A 1 102 ? -12.981 -2.816 5.933 1.00 95.62 102 TYR A O 1
ATOM 848 N N . LYS A 1 103 ? -11.511 -1.443 6.937 1.00 94.44 103 LYS A N 1
ATOM 849 C CA . LYS A 1 103 ? -11.968 -1.728 8.313 1.00 94.44 103 LYS A CA 1
ATOM 850 C C . LYS A 1 103 ? -13.467 -1.474 8.468 1.00 94.44 103 LYS A C 1
ATOM 852 O O . LYS A 1 103 ? -14.187 -2.313 9.011 1.00 94.44 103 LYS A O 1
ATOM 857 N N . VAL A 1 104 ? -13.955 -0.329 7.987 1.00 95.19 104 VAL A N 1
ATOM 858 C CA . VAL A 1 104 ? -15.374 0.049 8.096 1.00 95.19 104 VAL A CA 1
ATOM 859 C C . VAL A 1 104 ? -16.270 -0.927 7.336 1.00 95.19 104 VAL A C 1
ATOM 861 O O . VAL A 1 104 ? -17.288 -1.366 7.873 1.00 95.19 104 VAL A O 1
ATOM 864 N N . LEU A 1 105 ? -15.910 -1.282 6.103 1.00 96.31 105 LEU A N 1
ATOM 865 C CA . LEU A 1 105 ? -16.680 -2.217 5.285 1.00 96.31 105 LEU A CA 1
ATOM 866 C C . LEU A 1 105 ? -16.664 -3.633 5.886 1.00 96.31 105 LEU A C 1
ATOM 868 O O . LEU A 1 105 ? -17.720 -4.260 5.989 1.00 96.31 105 LEU A O 1
ATOM 872 N N . LYS A 1 106 ? -15.509 -4.100 6.375 1.00 95.62 106 LYS A N 1
ATOM 873 C CA . LYS A 1 106 ? -15.373 -5.394 7.060 1.00 95.62 106 LYS A CA 1
ATOM 874 C C . LYS A 1 106 ? -16.265 -5.455 8.300 1.00 95.62 106 LYS A C 1
ATOM 876 O O . LYS A 1 106 ? -17.022 -6.406 8.467 1.00 95.62 106 LYS A O 1
ATOM 881 N N . ASN A 1 107 ? -16.256 -4.406 9.125 1.00 95.06 107 ASN A N 1
ATOM 882 C CA . ASN A 1 107 ? -17.079 -4.322 10.338 1.00 95.06 107 ASN A CA 1
ATO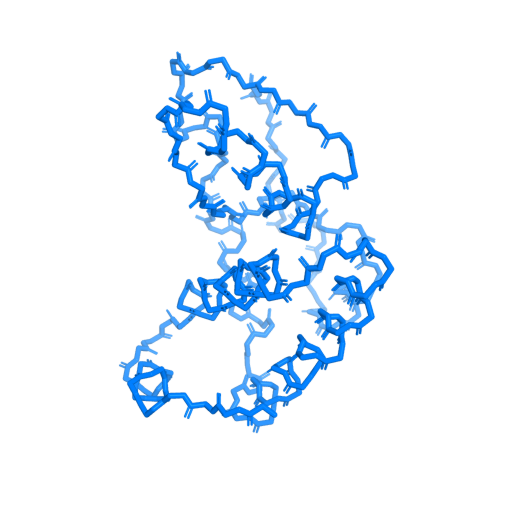M 883 C C . ASN A 1 107 ? -18.586 -4.267 10.052 1.00 95.06 107 ASN A C 1
ATOM 885 O O . ASN A 1 107 ? -19.389 -4.627 10.909 1.00 95.06 107 ASN A O 1
ATOM 889 N N . LYS A 1 108 ? -18.981 -3.832 8.852 1.00 97.81 108 LYS A N 1
ATOM 890 C CA . LYS A 1 108 ? -20.372 -3.883 8.381 1.00 97.81 108 LYS A CA 1
ATOM 891 C C . LYS A 1 108 ? -20.770 -5.250 7.806 1.00 97.81 108 LYS A C 1
ATOM 893 O O . LYS A 1 108 ? -21.919 -5.411 7.409 1.00 97.81 108 LYS A O 1
ATOM 898 N N . GLY A 1 109 ? -19.854 -6.219 7.765 1.00 97.62 109 GLY A N 1
ATOM 899 C CA . GLY A 1 109 ? -20.113 -7.575 7.280 1.00 97.62 109 GLY A CA 1
ATOM 900 C C . GLY A 1 109 ? -20.051 -7.731 5.760 1.00 97.62 109 GLY A C 1
ATOM 901 O O . GLY A 1 109 ? -20.535 -8.733 5.238 1.00 97.62 109 GLY A O 1
ATOM 902 N N . TYR A 1 110 ? -19.475 -6.768 5.031 1.00 97.44 110 TYR A N 1
ATOM 903 C CA . TYR A 1 110 ? -19.279 -6.914 3.588 1.00 97.44 110 TYR A CA 1
ATOM 904 C C . TYR A 1 110 ? -18.159 -7.918 3.281 1.00 97.44 110 TYR A C 1
ATOM 906 O O . TYR A 1 110 ? -17.116 -7.922 3.935 1.00 97.44 110 TYR A O 1
ATOM 914 N N . ASN A 1 111 ? -18.351 -8.726 2.234 1.00 96.12 111 ASN A N 1
ATOM 915 C CA . ASN A 1 111 ? -17.290 -9.557 1.670 1.00 96.12 111 ASN A CA 1
ATOM 916 C C . ASN A 1 111 ? -16.417 -8.702 0.742 1.00 96.12 111 ASN A C 1
ATOM 918 O O . ASN A 1 111 ? -16.826 -8.378 -0.373 1.00 96.12 111 ASN A O 1
ATOM 922 N N . ILE A 1 112 ? -15.242 -8.308 1.222 1.00 94.56 112 ILE A N 1
ATOM 923 C CA . ILE A 1 112 ? -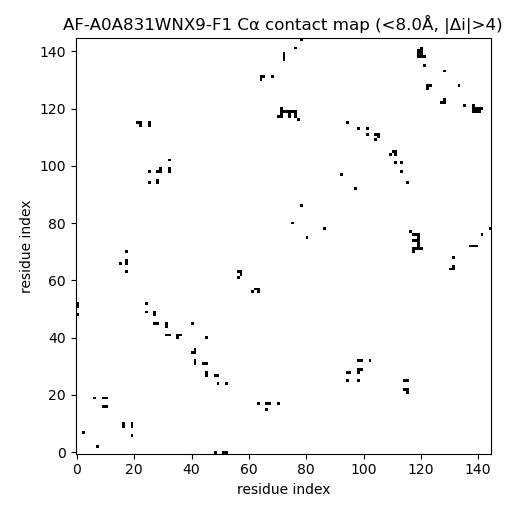14.358 -7.356 0.546 1.00 94.56 112 ILE A CA 1
ATOM 924 C C . ILE A 1 112 ? -12.948 -7.925 0.416 1.00 94.56 112 ILE A C 1
ATOM 926 O O . ILE A 1 112 ? -12.443 -8.587 1.322 1.00 94.56 112 ILE A O 1
ATOM 930 N N . ARG A 1 113 ? -12.297 -7.611 -0.705 1.00 93.06 113 ARG A N 1
ATOM 931 C CA . ARG A 1 113 ? -10.857 -7.799 -0.900 1.00 93.06 113 ARG A CA 1
ATOM 932 C C . ARG A 1 113 ? -10.191 -6.430 -0.878 1.00 93.06 113 ARG A C 1
ATOM 934 O O . ARG A 1 113 ? -10.670 -5.518 -1.548 1.00 93.06 113 ARG A O 1
ATOM 941 N N . HIS A 1 114 ? -9.099 -6.304 -0.135 1.00 93.94 114 HIS A N 1
ATOM 942 C CA . HIS A 1 114 ? -8.278 -5.098 -0.103 1.00 93.94 114 HIS A CA 1
ATOM 943 C C . HIS A 1 114 ? -6.893 -5.416 -0.637 1.00 93.94 114 HIS A C 1
ATOM 945 O O . HIS A 1 114 ? -6.275 -6.386 -0.210 1.00 93.94 114 HIS A O 1
ATOM 951 N N . ASP A 1 115 ? -6.473 -4.643 -1.628 1.00 91.94 115 ASP A N 1
ATOM 952 C CA . ASP A 1 115 ? -5.250 -4.852 -2.389 1.00 91.94 115 ASP A CA 1
ATOM 953 C C . ASP A 1 115 ? -4.772 -3.497 -2.932 1.00 91.94 115 ASP A C 1
ATOM 955 O O . ASP A 1 115 ? -5.460 -2.478 -2.783 1.00 91.94 115 ASP A O 1
ATOM 959 N N . PHE A 1 116 ? -3.614 -3.482 -3.579 1.00 90.38 116 PHE A N 1
ATOM 960 C CA . PHE A 1 116 ? -3.054 -2.316 -4.246 1.00 90.38 116 PHE A CA 1
ATOM 961 C C . PHE A 1 116 ? -2.835 -2.587 -5.739 1.00 90.38 116 PHE A C 1
ATOM 963 O O . PHE A 1 116 ? -2.784 -3.720 -6.209 1.00 90.38 116 PHE A O 1
ATOM 970 N N . SER A 1 117 ? -2.687 -1.511 -6.506 1.00 87.06 117 SER A N 1
ATOM 971 C CA . SER A 1 117 ? -2.238 -1.575 -7.894 1.00 87.06 117 SER A CA 1
ATOM 972 C C . SER A 1 117 ? -1.233 -0.466 -8.140 1.00 87.06 117 SER A C 1
ATOM 974 O O . SER A 1 117 ? -1.256 0.577 -7.483 1.00 87.06 117 SER A O 1
ATOM 976 N N . PHE A 1 118 ? -0.358 -0.680 -9.112 1.00 84.88 118 PHE A N 1
ATOM 977 C CA . PHE A 1 118 ? 0.541 0.360 -9.577 1.00 84.88 118 PHE A CA 1
ATOM 978 C C . PHE A 1 118 ? -0.215 1.293 -10.516 1.00 84.88 118 PHE A C 1
ATOM 980 O O . PHE A 1 118 ? -1.009 0.857 -11.351 1.00 84.88 118 PHE A O 1
ATOM 987 N N . SER A 1 119 ? 0.004 2.592 -10.344 1.00 72.06 119 SER A N 1
ATOM 988 C CA . SER A 1 119 ? -0.528 3.575 -11.275 1.00 72.06 119 SER A CA 1
ATOM 989 C C . SER A 1 119 ? 0.363 3.610 -12.512 1.00 72.06 119 SER A C 1
ATOM 991 O O . SER A 1 119 ? 1.550 3.922 -12.413 1.00 72.06 119 SER A O 1
ATOM 993 N N . ALA A 1 120 ? -0.220 3.330 -13.678 1.00 61.47 120 ALA A N 1
ATOM 994 C CA . ALA A 1 120 ? 0.422 3.550 -14.974 1.00 61.47 120 ALA A CA 1
ATOM 995 C C . ALA A 1 120 ? 0.553 5.050 -15.319 1.00 61.47 120 ALA A C 1
ATOM 997 O O . ALA A 1 120 ? 1.260 5.426 -16.256 1.00 61.47 120 ALA A O 1
ATOM 998 N N . VAL A 1 121 ? -0.139 5.920 -14.573 1.00 54.06 121 VAL A N 1
ATOM 999 C CA . VAL A 1 121 ? -0.191 7.363 -14.824 1.00 54.06 121 VAL A CA 1
ATOM 1000 C C . VAL A 1 121 ? 1.070 8.024 -14.261 1.00 54.06 121 VAL A C 1
ATOM 1002 O O . VAL A 1 121 ? 1.488 7.685 -13.149 1.00 54.06 121 VAL A O 1
ATOM 1005 N N . PRO A 1 122 ? 1.689 8.979 -14.981 1.00 52.50 122 PRO A N 1
ATOM 1006 C CA . PRO A 1 122 ? 2.818 9.720 -14.448 1.00 52.50 122 PRO A CA 1
ATOM 1007 C C . PRO A 1 122 ? 2.444 10.377 -13.120 1.00 52.50 122 PRO A C 1
ATOM 1009 O O . PRO A 1 122 ? 1.538 11.202 -13.046 1.00 52.50 122 PRO A O 1
ATOM 1012 N N . SER A 1 123 ? 3.170 10.026 -12.064 1.00 54.00 123 SER A N 1
ATOM 1013 C CA . SER A 1 123 ? 3.039 10.702 -10.781 1.00 54.00 123 SER A CA 1
ATOM 1014 C C . SER A 1 123 ? 3.450 12.172 -10.941 1.00 54.00 123 SER A C 1
ATOM 1016 O O . SER A 1 123 ? 4.611 12.477 -11.241 1.00 54.00 123 SER A O 1
ATOM 1018 N N . ASP A 1 124 ? 2.513 13.092 -10.706 1.00 53.53 124 ASP A N 1
ATOM 1019 C CA . ASP A 1 124 ? 2.787 14.529 -10.580 1.00 53.53 124 ASP A CA 1
ATOM 1020 C C . ASP A 1 124 ? 3.523 14.878 -9.276 1.00 53.53 124 ASP A C 1
ATOM 1022 O O . ASP A 1 124 ? 4.016 15.995 -9.123 1.00 53.53 124 ASP A O 1
ATOM 1026 N N . THR A 1 125 ? 3.676 13.916 -8.356 1.00 57.66 125 THR A N 1
ATOM 1027 C CA . THR A 1 125 ? 4.404 14.097 -7.097 1.00 57.66 125 THR A CA 1
ATOM 1028 C C . THR A 1 125 ? 5.861 14.480 -7.358 1.00 57.66 125 THR A C 1
ATOM 1030 O O . THR A 1 125 ? 6.691 13.660 -7.762 1.00 57.66 125 THR A O 1
ATOM 1033 N N . GLU A 1 126 ? 6.183 15.744 -7.086 1.00 59.62 126 GLU A N 1
ATOM 1034 C CA . GLU A 1 126 ? 7.487 16.360 -7.349 1.00 59.62 126 GLU A CA 1
ATOM 1035 C C . GLU A 1 126 ? 8.645 15.592 -6.691 1.00 59.62 126 GLU A C 1
ATOM 1037 O O . GLU A 1 126 ? 9.715 15.435 -7.279 1.00 59.62 126 GLU A O 1
ATOM 1042 N N . PHE A 1 127 ? 8.423 15.061 -5.487 1.00 64.06 127 PHE A N 1
ATOM 1043 C CA . PHE A 1 127 ? 9.431 14.298 -4.756 1.00 64.06 127 PHE A CA 1
ATOM 1044 C C . PHE A 1 127 ? 9.796 12.983 -5.456 1.00 64.06 127 PHE A C 1
ATOM 1046 O O . PHE A 1 127 ? 10.977 12.675 -5.617 1.00 64.06 127 PHE A O 1
ATOM 1053 N N . PHE A 1 128 ? 8.795 12.247 -5.950 1.00 65.94 128 PHE A N 1
ATOM 1054 C CA . PHE A 1 128 ? 9.023 11.036 -6.737 1.00 65.94 128 PHE A CA 1
ATOM 1055 C C . PHE A 1 128 ? 9.762 11.370 -8.039 1.00 65.94 128 PHE A C 1
ATOM 1057 O O . PHE A 1 128 ? 10.765 10.732 -8.353 1.00 65.94 128 PHE A O 1
ATOM 1064 N N . ARG A 1 129 ? 9.363 12.449 -8.731 1.00 67.75 129 ARG A N 1
ATOM 1065 C CA . ARG A 1 129 ? 10.039 12.943 -9.949 1.00 67.75 129 ARG A CA 1
ATOM 1066 C C . ARG A 1 129 ? 11.516 13.262 -9.723 1.00 67.75 129 ARG A C 1
ATOM 1068 O O . ARG A 1 129 ? 12.353 12.874 -10.538 1.00 67.75 129 ARG A O 1
ATOM 1075 N N . LYS A 1 130 ? 11.841 13.935 -8.614 1.00 65.44 130 LYS A N 1
ATOM 1076 C CA . LYS A 1 130 ? 13.228 14.247 -8.230 1.00 65.44 130 LYS A CA 1
ATOM 1077 C C . LYS A 1 130 ? 14.061 12.983 -8.014 1.00 65.44 130 LYS A C 1
ATOM 1079 O O . LYS A 1 130 ? 15.236 12.982 -8.376 1.00 65.44 130 LYS A O 1
ATOM 1084 N N . LYS A 1 131 ? 13.463 11.920 -7.463 1.00 67.88 131 LYS A N 1
ATOM 1085 C CA . LYS A 1 131 ? 14.151 10.646 -7.213 1.00 67.88 131 LYS A CA 1
ATOM 1086 C C . LYS A 1 131 ? 14.411 9.848 -8.496 1.00 67.88 131 LYS A C 1
ATOM 1088 O O . LYS A 1 131 ? 15.529 9.383 -8.673 1.00 67.88 131 LYS A O 1
ATOM 1093 N N . ILE A 1 132 ? 13.434 9.733 -9.402 1.00 68.38 132 ILE A N 1
ATOM 1094 C CA . ILE A 1 132 ? 13.517 8.782 -10.531 1.00 68.38 132 ILE A CA 1
ATOM 1095 C C . ILE A 1 132 ? 14.214 9.317 -11.793 1.00 68.38 132 ILE A C 1
ATOM 1097 O O . ILE A 1 132 ? 14.604 8.528 -12.642 1.00 68.38 132 ILE A O 1
ATOM 1101 N N . LYS A 1 133 ? 14.349 10.641 -11.983 1.00 67.75 133 LYS A N 1
ATOM 1102 C CA . LYS A 1 133 ? 14.959 11.267 -13.188 1.00 67.75 133 LYS A CA 1
ATOM 1103 C C . LYS A 1 133 ? 14.457 10.725 -14.553 1.00 67.75 133 LYS A C 1
ATOM 1105 O O . LYS A 1 133 ? 15.158 10.834 -15.560 1.00 67.75 133 LYS A O 1
ATOM 1110 N N . ILE A 1 134 ? 13.247 10.161 -14.626 1.00 63.66 134 ILE A N 1
ATOM 1111 C CA . ILE A 1 134 ? 12.643 9.615 -15.855 1.00 63.66 134 ILE A CA 1
ATOM 1112 C C . ILE A 1 134 ? 11.758 10.676 -16.530 1.00 63.66 134 ILE A C 1
ATOM 1114 O O . ILE A 1 134 ? 10.977 11.359 -15.873 1.00 63.66 134 ILE A O 1
ATOM 1118 N N . SER A 1 135 ? 11.868 10.807 -17.858 1.00 65.88 135 SER A N 1
ATOM 1119 C CA . SER A 1 135 ? 11.055 11.736 -18.660 1.00 65.88 135 SER A CA 1
ATOM 1120 C C . SER A 1 135 ? 9.589 11.296 -18.768 1.00 65.88 135 SER A C 1
ATOM 1122 O O . SER A 1 135 ? 9.310 10.127 -19.030 1.00 65.88 135 SER A O 1
ATOM 1124 N N . MET A 1 136 ? 8.668 12.265 -18.675 1.00 61.59 136 MET A N 1
ATOM 1125 C CA . MET A 1 136 ? 7.211 12.092 -18.832 1.00 61.59 136 MET A CA 1
ATOM 1126 C C . MET A 1 136 ? 6.808 11.430 -20.154 1.00 61.59 136 MET A C 1
ATOM 1128 O O . MET A 1 136 ? 5.818 10.713 -20.206 1.00 61.59 13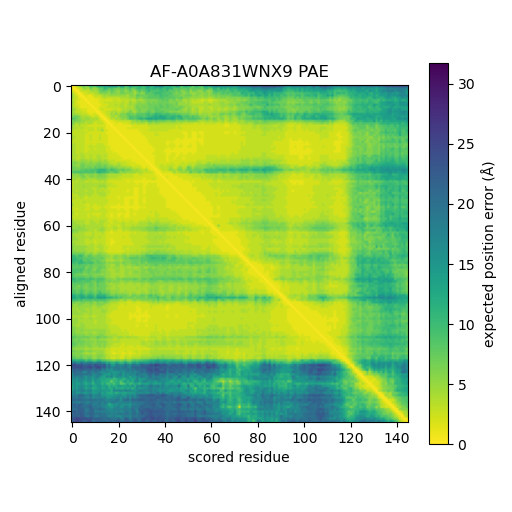6 MET A O 1
ATOM 1132 N N . SER A 1 137 ? 7.605 11.620 -21.209 1.00 62.16 137 SER A N 1
ATOM 1133 C CA . SER A 1 137 ? 7.376 11.022 -22.535 1.00 62.16 137 SER A CA 1
ATOM 1134 C C . SER A 1 137 ? 7.379 9.489 -22.550 1.00 62.16 137 SER A C 1
ATOM 1136 O O . SER A 1 137 ? 6.931 8.893 -23.525 1.00 62.16 137 SER A O 1
ATOM 1138 N N . LYS A 1 138 ? 7.895 8.845 -21.494 1.00 62.09 138 LYS A N 1
ATOM 1139 C CA . LYS A 1 138 ? 7.952 7.383 -21.382 1.00 62.09 138 LYS A CA 1
ATOM 1140 C C . LYS A 1 138 ? 6.704 6.763 -20.753 1.00 62.09 138 LYS A C 1
ATOM 1142 O O . LYS A 1 138 ? 6.572 5.547 -20.815 1.00 62.09 138 LYS A O 1
ATOM 1147 N N . PHE A 1 139 ? 5.816 7.559 -20.157 1.00 62.34 139 PHE A N 1
ATOM 1148 C CA . PHE A 1 139 ? 4.569 7.062 -19.578 1.00 62.34 139 PHE A CA 1
ATOM 1149 C C . PHE A 1 139 ? 3.473 7.030 -20.645 1.00 62.34 139 PHE A C 1
ATOM 1151 O O . PHE A 1 139 ? 3.273 8.002 -21.374 1.00 62.34 139 PHE A O 1
ATOM 1158 N N . SER A 1 140 ? 2.753 5.915 -20.739 1.00 57.72 140 SER A N 1
ATOM 1159 C CA . SER A 1 140 ? 1.619 5.769 -21.650 1.00 57.72 140 SER A CA 1
ATOM 1160 C C . SER A 1 140 ? 0.350 6.346 -21.029 1.00 57.72 140 SER A C 1
ATOM 1162 O O . SER A 1 140 ? -0.076 5.923 -19.956 1.00 57.72 140 SER A O 1
ATOM 1164 N N . GLN A 1 141 ? -0.282 7.290 -21.722 1.00 57.53 141 GLN A N 1
ATOM 1165 C CA . GLN A 1 141 ? -1.587 7.809 -21.325 1.00 57.53 141 GLN A CA 1
ATOM 1166 C C . GLN A 1 141 ? -2.675 6.760 -21.611 1.00 57.53 141 GLN A C 1
ATOM 1168 O O . GLN A 1 141 ? -2.737 6.205 -22.711 1.00 57.53 141 GLN A O 1
ATOM 1173 N N . VAL A 1 142 ? -3.534 6.481 -20.625 1.00 58.22 142 VAL A N 1
ATOM 1174 C CA . VAL A 1 142 ? -4.688 5.588 -20.804 1.00 58.22 142 VAL A CA 1
ATOM 1175 C C . VAL A 1 142 ? -5.729 6.329 -21.642 1.00 58.22 142 VAL A C 1
ATOM 1177 O O . VAL A 1 142 ? -6.423 7.213 -21.152 1.00 58.22 142 VAL A O 1
ATOM 1180 N N . ASN A 1 143 ? -5.812 5.991 -22.928 1.00 50.97 143 ASN A N 1
ATOM 1181 C CA . ASN A 1 143 ? -6.685 6.682 -23.885 1.00 50.97 143 ASN A CA 1
ATOM 1182 C C . ASN A 1 143 ? -8.117 6.113 -23.936 1.00 50.97 143 ASN A C 1
ATOM 1184 O O . ASN A 1 143 ? -8.946 6.631 -24.683 1.00 50.97 143 ASN A O 1
ATOM 1188 N N . LYS A 1 144 ? -8.401 5.038 -23.187 1.00 55.12 144 LYS A N 1
ATOM 1189 C CA . LYS A 1 144 ? -9.701 4.347 -23.128 1.00 55.12 144 LYS A CA 1
ATOM 1190 C C . LYS A 1 144 ? -9.935 3.756 -21.726 1.00 55.12 144 LYS A C 1
ATOM 1192 O O . LYS A 1 144 ? -9.644 2.575 -21.540 1.00 55.12 144 LYS A O 1
ATOM 1197 N N . PRO A 1 145 ? -10.330 4.584 -20.747 1.00 55.12 145 PRO A N 1
ATOM 1198 C CA . PRO A 1 145 ? -10.771 4.107 -19.440 1.00 55.12 145 PRO A CA 1
ATOM 1199 C C . PRO A 1 145 ? -12.105 3.356 -19.533 1.00 55.12 145 PRO A C 1
ATOM 1201 O O . PRO A 1 145 ? -12.871 3.623 -20.490 1.00 55.12 145 PRO A O 1
#

Solvent-accessible surface area (backbone atoms only — not comparable to full-atom values): 9078 Å² total; per-residue (Å²): 139,88,81,57,66,68,61,54,51,45,59,72,71,41,97,74,39,58,65,60,53,53,51,50,54,50,49,52,48,43,52,39,55,71,76,40,89,48,70,69,57,32,54,56,54,41,54,54,54,50,47,55,48,52,52,48,45,49,74,76,40,70,61,50,60,60,53,43,52,54,48,19,65,72,36,70,44,70,54,74,76,39,76,89,57,89,82,84,87,65,87,91,63,46,78,73,52,47,38,54,52,48,52,55,43,48,77,71,69,50,93,78,86,88,85,86,79,57,62,32,61,78,72,81,51,63,68,60,49,71,71,55,75,70,65,74,90,74,46,66,78,83,89,76,120

Foldseek 3Di:
DDDDPVLVVLVVPDPQCLQVLVVVLLVLLLVLLVVDDDPVSSVVVSVVVVVVSVVVCCVPPVCNLQSLVVQLQPFDDPCVVCVPDDDDDDPPDDSNNQSNVVVVCVVVVDDDDDDDGRHLQDDPPVVSCVSHVDDNVSRDDPPDD

Radius of gyration: 16.5 Å; Cα contacts (8 Å, |Δi|>4): 95; chains: 1; bounding box: 40×30×42 Å

Mean predicted aligned error: 6.88 Å

pLDDT: mean 84.54, std 12.66, range [50.97, 97.81]